Protein AF-W1F7B4-F1 (afdb_monomer_lite)

Radiu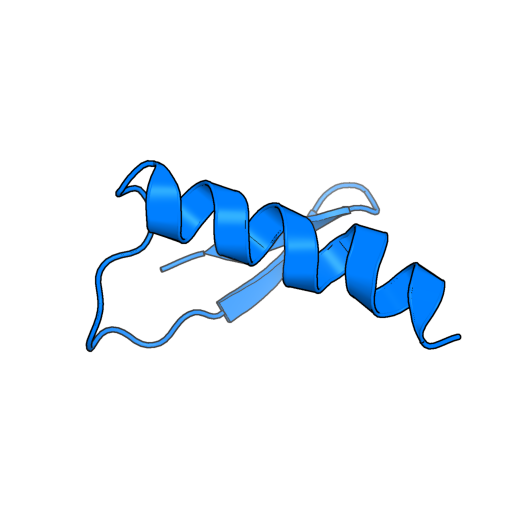s of gyration: 10.41 Å; chains: 1; bounding box: 26×17×26 Å

pLDDT: mean 90.83, std 3.48, range [73.31, 94.69]

InterPro domains:
  IPR019489 Clp ATPase, C-terminal [PF10431] (1-29)

Structure (mmCIF, N/CA/C/O backbone):
data_AF-W1F7B4-F1
#
_entry.id   AF-W1F7B4-F1
#
loop_
_atom_site.group_PDB
_atom_site.id
_atom_site.type_symbol
_atom_site.label_atom_id
_atom_site.label_alt_id
_atom_site.label_comp_id
_atom_site.label_asym_id
_atom_site.label_entity_id
_atom_site.label_seq_id
_atom_site.pdbx_PDB_ins_code
_atom_site.Cartn_x
_atom_site.Cartn_y
_atom_site.Cartn_z
_atom_site.occupancy
_atom_site.B_iso_or_equiv
_atom_site.auth_seq_id
_atom_site.auth_comp_id
_atom_site.auth_asym_id
_atom_site.auth_atom_id
_atom_site.pdbx_PDB_model_num
ATOM 1 N N . MET A 1 1 ? 18.045 -0.127 -2.866 1.00 73.31 1 MET A N 1
ATOM 2 C CA . MET A 1 1 ? 16.905 -1.047 -2.650 1.00 73.31 1 MET A CA 1
ATOM 3 C C . MET A 1 1 ? 15.884 -0.474 -1.673 1.00 73.31 1 MET A C 1
ATOM 5 O O . MET A 1 1 ? 14.780 -0.205 -2.114 1.00 73.31 1 MET A O 1
ATOM 9 N N . LYS A 1 2 ? 16.244 -0.156 -0.418 1.00 90.31 2 LYS A N 1
ATOM 10 C CA . LYS A 1 2 ? 15.302 0.430 0.564 1.00 90.31 2 LYS A CA 1
ATOM 11 C C . LYS A 1 2 ? 14.523 1.656 0.050 1.00 90.31 2 LYS A C 1
ATOM 13 O O . LYS A 1 2 ? 13.313 1.711 0.196 1.00 90.31 2 LYS A O 1
ATOM 18 N N . ARG A 1 3 ? 15.201 2.597 -0.623 1.00 91.19 3 ARG A N 1
ATOM 19 C CA . ARG A 1 3 ? 14.549 3.788 -1.204 1.00 91.19 3 ARG A CA 1
ATOM 20 C C . ARG A 1 3 ? 13.538 3.465 -2.311 1.00 91.19 3 ARG A C 1
ATOM 22 O O . ARG A 1 3 ? 12.548 4.169 -2.423 1.00 91.19 3 ARG A O 1
ATOM 29 N N . ALA A 1 4 ? 13.775 2.416 -3.102 1.00 91.38 4 ALA A N 1
ATOM 30 C CA . ALA A 1 4 ? 12.861 2.020 -4.174 1.00 91.38 4 ALA A CA 1
ATOM 31 C C . ALA A 1 4 ? 11.566 1.435 -3.596 1.00 91.38 4 ALA A C 1
ATOM 33 O O . ALA A 1 4 ? 10.487 1.847 -3.997 1.00 91.38 4 ALA A O 1
ATOM 34 N N . ILE A 1 5 ? 11.679 0.570 -2.580 1.00 90.31 5 ILE A N 1
ATOM 35 C CA . ILE A 1 5 ? 10.524 0.034 -1.842 1.00 90.31 5 ILE A CA 1
ATOM 36 C C . ILE A 1 5 ? 9.745 1.169 -1.167 1.00 90.31 5 ILE A C 1
ATOM 38 O O . ILE A 1 5 ? 8.525 1.234 -1.287 1.00 90.31 5 ILE A O 1
ATOM 42 N N . GLN A 1 6 ? 10.443 2.112 -0.528 1.00 94.69 6 GLN A N 1
ATOM 43 C CA . GLN A 1 6 ? 9.796 3.277 0.079 1.00 94.69 6 GLN A CA 1
ATOM 44 C C . GLN A 1 6 ? 9.008 4.111 -0.927 1.00 94.69 6 GLN A C 1
ATOM 46 O O . GLN A 1 6 ? 7.861 4.458 -0.674 1.00 94.69 6 GLN A O 1
ATOM 51 N N . GLN A 1 7 ? 9.606 4.421 -2.076 1.00 92.69 7 GLN A N 1
ATOM 52 C CA . GLN A 1 7 ? 8.962 5.263 -3.081 1.00 92.69 7 GLN A CA 1
ATOM 53 C C . GLN A 1 7 ? 7.828 4.553 -3.823 1.00 92.69 7 GLN A C 1
ATOM 55 O O . GLN A 1 7 ? 6.836 5.200 -4.141 1.00 92.69 7 GLN A O 1
ATOM 60 N N . GLN A 1 8 ? 7.963 3.254 -4.100 1.00 90.12 8 GLN A N 1
ATOM 61 C CA . GLN A 1 8 ? 6.985 2.507 -4.894 1.00 90.12 8 GLN A CA 1
ATOM 62 C C . GLN A 1 8 ? 5.874 1.861 -4.062 1.00 90.12 8 GLN A C 1
ATOM 64 O O . GLN A 1 8 ? 4.829 1.554 -4.622 1.00 90.12 8 GLN A O 1
ATOM 69 N N . ILE A 1 9 ? 6.084 1.642 -2.760 1.00 90.81 9 ILE A N 1
ATOM 70 C CA . ILE A 1 9 ? 5.146 0.894 -1.910 1.00 90.81 9 ILE A CA 1
ATOM 71 C C . ILE A 1 9 ? 4.786 1.678 -0.648 1.00 90.81 9 ILE A C 1
ATOM 73 O O . ILE A 1 9 ? 3.622 2.019 -0.462 1.00 90.81 9 ILE A O 1
ATOM 77 N N . GLU A 1 10 ? 5.758 1.986 0.219 1.00 94.12 10 GLU A N 1
ATOM 78 C CA . GLU A 1 10 ? 5.451 2.537 1.553 1.00 94.12 10 GLU A CA 1
ATOM 79 C C . GLU A 1 10 ? 4.815 3.935 1.477 1.00 94.12 10 GLU A C 1
ATOM 81 O O . GLU A 1 10 ? 3.825 4.196 2.159 1.00 94.12 10 GLU A O 1
ATOM 86 N N . ASN A 1 11 ? 5.336 4.822 0.624 1.00 94.38 11 ASN A N 1
ATOM 87 C CA . ASN A 1 11 ? 4.816 6.182 0.482 1.00 94.38 11 ASN A CA 1
ATOM 88 C C . ASN A 1 11 ? 3.402 6.213 -0.136 1.00 94.38 11 ASN A C 1
ATOM 90 O O . ASN A 1 11 ? 2.538 6.861 0.459 1.00 94.38 11 ASN A O 1
ATOM 94 N N . PRO A 1 12 ? 3.116 5.530 -1.268 1.00 92.81 12 PRO A N 1
ATOM 95 C CA . PRO A 1 12 ? 1.754 5.445 -1.803 1.00 92.81 12 PRO A CA 1
ATOM 96 C C . PRO A 1 12 ? 0.760 4.838 -0.810 1.00 92.81 12 PRO A C 1
ATOM 98 O O . PRO A 1 12 ? -0.331 5.373 -0.628 1.00 92.81 12 PRO A O 1
ATOM 101 N N . LEU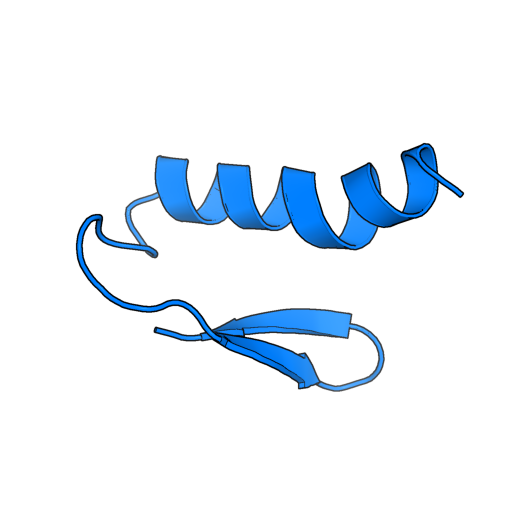 A 1 13 ? 1.156 3.772 -0.107 1.00 92.75 13 LEU A N 1
ATOM 102 C CA . LEU A 1 13 ? 0.303 3.129 0.889 1.00 92.75 13 LEU A CA 1
ATOM 103 C C . LEU A 1 13 ? -0.031 4.085 2.042 1.00 92.75 13 LEU A C 1
ATOM 105 O O . LEU A 1 13 ? -1.186 4.188 2.449 1.00 92.75 13 LEU A O 1
ATOM 109 N N . ALA A 1 14 ? 0.962 4.827 2.541 1.00 93.56 14 ALA A N 1
ATOM 110 C CA . ALA A 1 14 ? 0.743 5.839 3.568 1.00 93.56 14 ALA A CA 1
ATOM 111 C C . ALA A 1 14 ? -0.212 6.943 3.089 1.00 93.56 14 ALA A C 1
ATOM 113 O O . ALA A 1 14 ? -1.091 7.351 3.843 1.00 93.56 14 ALA A O 1
ATOM 114 N N . GLN A 1 15 ? -0.085 7.399 1.838 1.00 93.25 15 GLN A N 1
ATOM 115 C CA . GLN A 1 15 ? -0.995 8.396 1.265 1.00 93.25 15 GLN A CA 1
ATOM 116 C C . GLN A 1 15 ? -2.441 7.894 1.206 1.00 93.25 15 GLN A C 1
ATOM 118 O O . GLN A 1 15 ? -3.338 8.632 1.598 1.00 93.25 15 GLN A O 1
ATOM 123 N N . GLN A 1 16 ? -2.664 6.645 0.794 1.00 91.81 16 GLN A N 1
ATOM 124 C CA . GLN A 1 16 ? -4.003 6.047 0.713 1.00 91.81 16 GLN A CA 1
ATOM 125 C C . GLN A 1 16 ? -4.630 5.765 2.089 1.00 91.81 16 GLN A C 1
ATOM 127 O O . GLN A 1 16 ? -5.844 5.856 2.264 1.00 91.81 16 GLN A O 1
ATOM 132 N N . ILE A 1 17 ? -3.811 5.463 3.103 1.00 91.06 17 ILE A N 1
ATOM 133 C CA . ILE A 1 17 ? -4.275 5.392 4.497 1.00 91.06 17 ILE A CA 1
ATOM 134 C C . ILE A 1 17 ? -4.688 6.788 4.984 1.00 91.06 17 ILE A C 1
ATOM 136 O O . ILE A 1 17 ? -5.746 6.943 5.590 1.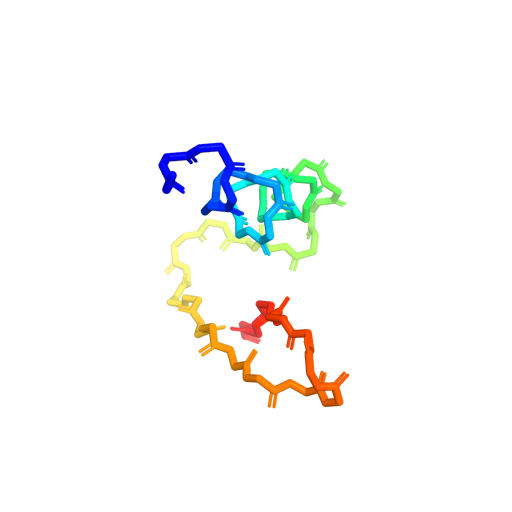00 91.06 17 ILE A O 1
ATOM 140 N N . LEU A 1 18 ? -3.874 7.813 4.709 1.00 92.81 18 LEU A N 1
ATOM 141 C CA . LEU A 1 18 ? -4.151 9.192 5.120 1.00 92.81 18 LEU A CA 1
ATOM 142 C C . LEU A 1 18 ? -5.333 9.819 4.360 1.00 92.81 18 LEU A C 1
ATOM 144 O O . LEU A 1 18 ? -6.006 10.680 4.923 1.00 92.81 18 LEU A O 1
ATOM 148 N N . SER A 1 19 ? -5.605 9.394 3.120 1.00 93.25 19 SER A N 1
ATOM 149 C CA . SER A 1 19 ? -6.780 9.829 2.348 1.00 93.25 19 SER A CA 1
ATOM 150 C C . SER A 1 19 ? -8.079 9.152 2.795 1.00 93.25 19 SER A C 1
ATOM 152 O O . SER A 1 19 ? -9.161 9.632 2.462 1.00 93.25 19 SER A O 1
ATOM 154 N N . GLY A 1 20 ? -7.986 8.065 3.569 1.00 90.56 20 GLY A N 1
ATOM 155 C CA . GLY A 1 20 ? -9.132 7.265 4.003 1.00 90.56 20 GLY A CA 1
ATOM 156 C C . GLY A 1 20 ? -9.611 6.241 2.969 1.00 90.56 20 GLY A C 1
ATOM 157 O O . GLY A 1 20 ? -10.628 5.592 3.203 1.00 90.56 20 GLY A O 1
ATOM 158 N N . GLU A 1 21 ? -8.891 6.069 1.854 1.00 90.62 21 GLU A N 1
ATOM 159 C CA . GLU A 1 21 ? -9.157 5.013 0.864 1.00 90.62 21 GLU A CA 1
ATOM 160 C C . GLU A 1 21 ? -8.934 3.615 1.450 1.00 90.62 21 GLU A C 1
ATOM 162 O O . GLU A 1 21 ? -9.675 2.682 1.144 1.00 90.62 21 GLU A O 1
ATOM 167 N N . LEU A 1 22 ? -7.933 3.474 2.323 1.00 90.56 22 LEU A N 1
ATOM 168 C CA . LEU A 1 22 ? -7.626 2.226 3.015 1.00 90.56 22 LEU A CA 1
ATOM 169 C C . LEU A 1 22 ? -8.096 2.293 4.466 1.00 90.56 22 LEU A C 1
ATOM 171 O O . LEU A 1 22 ? -7.599 3.087 5.267 1.00 90.56 22 LEU A O 1
ATOM 175 N N . VAL A 1 23 ? -9.030 1.414 4.827 1.00 89.44 23 VAL A N 1
ATOM 176 C CA . VAL A 1 23 ? -9.606 1.372 6.174 1.00 89.44 23 VAL A CA 1
ATOM 177 C C . VAL A 1 23 ? -8.822 0.391 7.057 1.00 89.44 23 VAL A C 1
ATOM 179 O O . VAL A 1 23 ? -8.523 -0.724 6.614 1.00 89.44 23 VAL A O 1
ATOM 182 N N . PRO A 1 24 ? -8.506 0.746 8.318 1.00 87.38 24 PRO A N 1
ATOM 183 C CA . PRO A 1 24 ? -7.885 -0.174 9.265 1.00 87.38 24 PRO A CA 1
ATOM 184 C C . PRO A 1 24 ? -8.705 -1.453 9.487 1.00 87.38 24 PRO A C 1
ATOM 186 O O . PRO A 1 24 ? -9.932 -1.450 9.414 1.00 87.38 24 PRO A O 1
ATOM 189 N N . GLY A 1 25 ? -8.025 -2.553 9.816 1.00 90.00 25 GLY A N 1
ATOM 190 C CA . GLY A 1 25 ? -8.675 -3.821 10.179 1.00 90.00 25 GLY A CA 1
ATOM 191 C C . GLY A 1 25 ? -9.125 -4.688 8.999 1.00 90.00 25 GLY A C 1
ATOM 192 O O . GLY A 1 25 ? -9.590 -5.805 9.213 1.00 90.00 25 GLY A O 1
ATOM 193 N N . LYS A 1 26 ? -8.945 -4.223 7.761 1.00 90.00 26 LY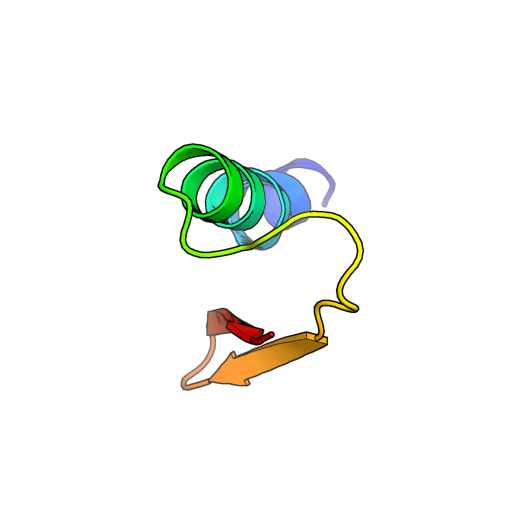S A N 1
ATOM 194 C CA . LYS A 1 26 ? -9.140 -5.014 6.543 1.00 90.00 26 LYS A CA 1
ATOM 195 C C . LYS A 1 26 ? -7.791 -5.381 5.927 1.00 90.00 26 LYS A C 1
ATOM 197 O O . LYS A 1 26 ? -6.845 -4.596 5.964 1.00 90.00 26 LYS A O 1
ATOM 202 N N . VAL A 1 27 ? -7.702 -6.586 5.366 1.00 92.25 27 VAL A N 1
ATOM 203 C CA . VAL A 1 27 ? -6.495 -7.046 4.664 1.00 92.25 27 VAL A CA 1
ATOM 204 C C . VAL A 1 27 ? -6.319 -6.224 3.392 1.00 92.25 27 VAL A C 1
ATOM 206 O O . VAL A 1 27 ? -7.273 -6.038 2.647 1.00 92.25 27 VAL A O 1
ATOM 209 N N . ILE A 1 28 ? -5.098 -5.760 3.146 1.00 93.25 28 ILE A N 1
ATOM 210 C CA . ILE A 1 28 ? -4.729 -5.014 1.942 1.00 93.25 28 ILE A CA 1
ATOM 211 C C . ILE A 1 28 ? -3.890 -5.941 1.062 1.00 93.25 28 ILE A C 1
ATOM 213 O O . ILE A 1 28 ? -2.939 -6.561 1.546 1.00 93.25 28 ILE A O 1
ATOM 217 N N . ARG A 1 29 ? -4.233 -6.047 -0.223 1.00 93.31 29 ARG A N 1
ATOM 218 C CA . ARG A 1 29 ? -3.450 -6.764 -1.236 1.00 93.31 29 ARG A CA 1
ATOM 219 C C . ARG A 1 29 ? -2.654 -5.765 -2.059 1.00 93.31 29 ARG A C 1
ATOM 221 O O . ARG A 1 29 ? -3.179 -4.736 -2.466 1.00 93.31 29 ARG A O 1
ATOM 228 N N . LEU A 1 30 ? -1.385 -6.076 -2.293 1.00 92.00 30 LEU A N 1
ATOM 229 C CA . LEU A 1 30 ? -0.555 -5.340 -3.240 1.00 92.00 30 LEU A CA 1
ATOM 230 C C . LEU A 1 30 ? -0.560 -6.099 -4.561 1.00 92.00 30 LEU A C 1
ATOM 232 O O . LEU A 1 30 ? -0.190 -7.273 -4.602 1.00 92.00 30 LEU A O 1
ATOM 236 N N . GLU A 1 31 ? -0.980 -5.424 -5.621 1.00 93.12 31 GLU A N 1
ATOM 237 C C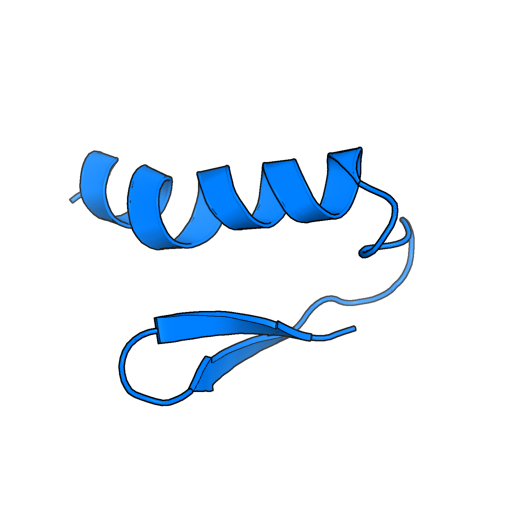A . GLU A 1 31 ? -1.070 -5.974 -6.970 1.00 93.12 31 GLU A CA 1
ATOM 238 C C . GLU A 1 31 ? -0.231 -5.138 -7.933 1.00 93.12 31 GLU A C 1
ATOM 240 O O . GLU A 1 31 ? 0.045 -3.965 -7.680 1.00 93.12 31 GLU A O 1
ATOM 245 N N . VAL A 1 32 ? 0.203 -5.748 -9.035 1.00 92.94 32 VAL A N 1
ATOM 246 C CA . VAL A 1 32 ? 0.893 -5.033 -10.112 1.00 92.94 32 VAL A CA 1
ATOM 247 C C . VAL A 1 32 ? -0.116 -4.746 -11.212 1.00 92.94 32 VAL A C 1
ATOM 249 O O . VAL A 1 32 ? -0.675 -5.670 -11.797 1.00 92.94 32 VAL A O 1
ATOM 252 N N . ASN A 1 33 ? -0.327 -3.466 -11.495 1.00 92.38 33 ASN A N 1
ATOM 253 C CA . ASN A 1 33 ? -1.166 -2.979 -12.578 1.00 92.38 33 ASN A CA 1
ATOM 254 C C . ASN A 1 33 ? -0.328 -2.035 -13.448 1.00 92.38 33 ASN A C 1
ATOM 256 O O . ASN A 1 33 ? 0.207 -1.057 -12.930 1.00 92.38 33 ASN A O 1
ATOM 260 N N . GLU A 1 34 ? -0.171 -2.361 -14.735 1.00 89.12 34 GLU A N 1
ATOM 261 C CA . GLU A 1 34 ? 0.575 -1.543 -15.711 1.00 89.12 34 GLU A CA 1
ATOM 262 C C . GLU A 1 34 ? 1.940 -1.059 -15.175 1.00 89.12 34 GLU A C 1
ATOM 264 O O . GLU A 1 34 ? 2.244 0.134 -15.143 1.00 89.12 34 GLU A O 1
ATOM 269 N N . ASP A 1 35 ? 2.749 -2.005 -14.686 1.00 88.94 35 ASP A N 1
ATOM 270 C CA . ASP A 1 35 ? 4.086 -1.777 -14.111 1.00 88.94 35 ASP A CA 1
ATOM 271 C C . ASP A 1 35 ? 4.125 -0.929 -12.825 1.00 88.94 35 ASP A C 1
ATOM 273 O O . ASP A 1 35 ? 5.192 -0.491 -12.381 1.00 88.94 35 ASP A O 1
ATOM 277 N N . ARG A 1 36 ? 2.976 -0.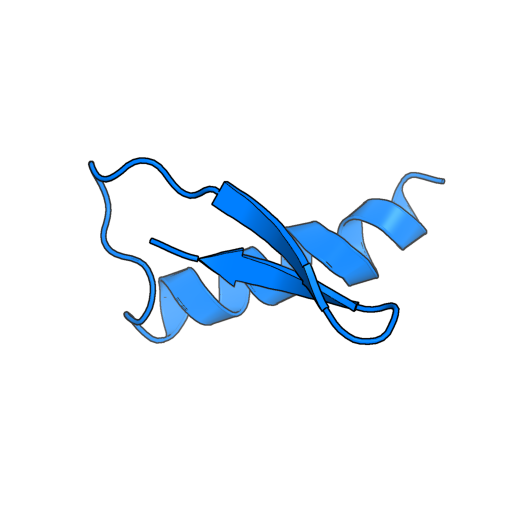719 -12.177 1.00 86.62 36 ARG A N 1
ATOM 278 C CA . ARG A 1 36 ? 2.865 -0.020 -10.892 1.00 86.62 36 ARG A CA 1
ATOM 279 C C . ARG A 1 36 ? 2.298 -0.927 -9.819 1.00 86.62 36 ARG A C 1
ATOM 281 O O . ARG A 1 36 ? 1.407 -1.731 -10.067 1.00 86.62 36 ARG A O 1
ATOM 288 N N . ILE A 1 37 ? 2.800 -0.758 -8.602 1.00 90.69 37 ILE A N 1
ATOM 289 C CA . ILE A 1 37 ? 2.247 -1.430 -7.431 1.00 90.69 37 ILE A CA 1
ATOM 290 C C . ILE A 1 37 ? 1.051 -0.610 -6.949 1.00 90.69 37 ILE A C 1
ATOM 292 O O . ILE A 1 37 ? 1.191 0.575 -6.647 1.00 90.69 37 ILE A O 1
ATOM 296 N N . VAL A 1 38 ? -0.116 -1.243 -6.893 1.00 90.56 38 VAL A N 1
ATOM 297 C CA . VAL A 1 38 ? -1.367 -0.661 -6.400 1.00 90.56 38 VAL A CA 1
ATOM 298 C C . VAL A 1 38 ? -1.841 -1.438 -5.178 1.00 90.56 38 VAL A C 1
ATOM 300 O O . VAL A 1 38 ? -1.701 -2.660 -5.120 1.00 90.56 38 VAL A O 1
ATOM 303 N N . ALA A 1 39 ? -2.384 -0.736 -4.185 1.00 91.94 39 ALA A N 1
ATOM 304 C CA . ALA A 1 39 ? -3.030 -1.379 -3.051 1.00 91.94 39 ALA A CA 1
ATOM 305 C C . ALA A 1 39 ? -4.535 -1.506 -3.308 1.00 91.94 39 ALA A C 1
ATOM 307 O O . ALA A 1 39 ? -5.187 -0.544 -3.712 1.00 91.94 39 ALA A O 1
ATOM 308 N N . VAL A 1 40 ? -5.067 -2.701 -3.069 1.00 89.50 40 VAL A N 1
ATOM 309 C CA . VAL A 1 40 ? -6.480 -3.052 -3.235 1.00 89.50 40 VAL A CA 1
ATOM 310 C C . VAL A 1 40 ? -6.982 -3.626 -1.912 1.00 89.50 40 VAL A C 1
ATOM 312 O O . VAL A 1 40 ? -6.300 -4.445 -1.287 1.00 89.50 40 VAL A O 1
ATOM 315 N N . GLN A 1 41 ? -8.155 -3.181 -1.466 1.00 84.12 41 GLN A N 1
ATOM 316 C CA . GLN A 1 41 ? -8.807 -3.610 -0.226 1.00 84.12 41 GLN A CA 1
ATOM 317 C C . GLN A 1 41 ? -10.218 -4.128 -0.499 1.00 84.12 41 GLN A C 1
ATOM 319 O O . GLN A 1 41 ? -10.903 -3.532 -1.358 1.00 84.12 41 GLN A O 1
#

Sequence (41 aa):
MKRAIQQQIENPLAQQILSGELVPGKVIRLEVNEDRIVAVQ

Organism: NCBI:txid1432555

Secondary structure (DSSP, 8-state):
-HHHHIIIIIHHHHHHHHHTSS-TTS--EEEEETTEEEEE-

Foldseek 3Di:
DVVVCCVQPVVVVVVCVVVVVDDPPDDWDWDADPNGTDIDD